Protein AF-A0A392ME84-F1 (afdb_monomer_lite)

Radius of gyration: 27.1 Å; chains: 1; bounding box: 55×50×56 Å

Structure (mmCIF, N/CA/C/O backbone):
data_AF-A0A392ME84-F1
#
_entry.id   AF-A0A392ME84-F1
#
loop_
_atom_site.group_PDB
_atom_site.id
_atom_site.type_symbol
_atom_site.label_atom_id
_atom_site.label_alt_id
_atom_site.label_comp_id
_atom_site.label_asym_id
_atom_site.label_entity_id
_atom_site.label_seq_id
_atom_site.pdbx_PDB_ins_code
_atom_site.Cartn_x
_atom_site.Cartn_y
_atom_site.Cartn_z
_atom_site.occupancy
_atom_site.B_iso_or_equiv
_atom_site.auth_seq_id
_atom_site.auth_comp_id
_atom_site.auth_asym_id
_atom_site.auth_atom_id
_atom_site.pdbx_PDB_model_num
ATOM 1 N N . VAL A 1 1 ? -2.478 8.071 13.632 1.00 52.69 1 VAL A N 1
ATOM 2 C CA . VAL A 1 1 ? -3.643 8.738 13.000 1.00 52.69 1 VAL A CA 1
ATOM 3 C C . VAL A 1 1 ? -4.885 8.702 13.892 1.00 52.69 1 VAL A C 1
ATOM 5 O O . VAL A 1 1 ? -5.829 9.414 13.614 1.00 52.69 1 VAL A O 1
ATOM 8 N N . THR A 1 2 ? -4.836 8.082 15.068 1.00 58.66 2 THR A N 1
ATOM 9 C CA . THR A 1 2 ? -5.761 8.401 16.166 1.00 58.66 2 THR A CA 1
ATOM 10 C C . THR A 1 2 ? -4.959 8.356 17.457 1.00 58.66 2 THR A C 1
ATOM 12 O O . THR A 1 2 ? -4.531 7.287 17.885 1.00 58.66 2 THR A O 1
ATOM 15 N N . SER A 1 3 ? -4.640 9.517 18.037 1.00 74.12 3 SER A N 1
ATOM 16 C CA . SER A 1 3 ? -4.152 9.520 19.418 1.00 74.12 3 SER A CA 1
ATOM 17 C C . SER A 1 3 ? -5.304 9.098 20.338 1.00 74.12 3 SER A C 1
ATOM 19 O O . SER A 1 3 ? -6.470 9.204 19.952 1.00 74.12 3 SER A O 1
ATOM 21 N N . GLY A 1 4 ? -5.022 8.656 21.566 1.00 72.38 4 GLY A N 1
ATOM 22 C CA . GLY A 1 4 ? -6.089 8.241 22.490 1.00 72.38 4 GLY A CA 1
ATOM 23 C C . GLY A 1 4 ? -7.125 9.320 22.816 1.00 72.38 4 GLY A C 1
ATOM 24 O O . GLY A 1 4 ? -8.223 8.983 23.248 1.00 72.38 4 GLY A O 1
ATOM 25 N N . LYS A 1 5 ? -6.806 10.597 22.557 1.00 75.12 5 LYS A N 1
ATOM 26 C CA . LYS A 1 5 ? -7.730 11.733 22.688 1.00 75.12 5 LYS A CA 1
ATOM 27 C C . LYS A 1 5 ? -8.601 11.959 21.448 1.00 75.12 5 LYS A C 1
ATOM 29 O O . LYS A 1 5 ? -9.673 12.540 21.558 1.00 75.12 5 LYS A O 1
ATOM 34 N N . ASP A 1 6 ? -8.154 11.514 20.278 1.00 87.94 6 ASP A N 1
ATOM 35 C CA . ASP A 1 6 ? -8.893 11.701 19.024 1.00 87.94 6 ASP A CA 1
ATOM 36 C C .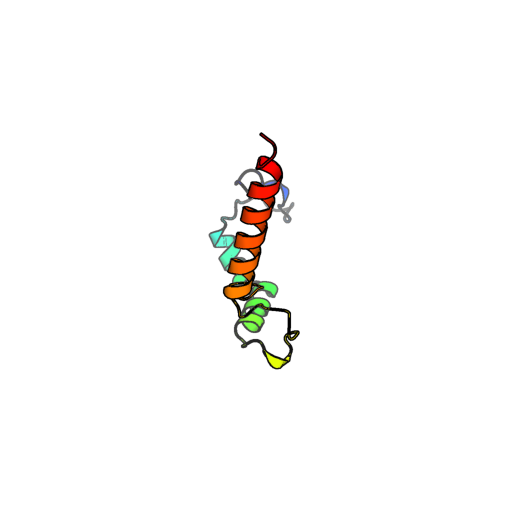 ASP A 1 6 ? -9.926 10.594 18.808 1.00 87.94 6 ASP A C 1
ATOM 38 O O . ASP A 1 6 ? -10.934 10.810 18.144 1.00 87.94 6 ASP A O 1
ATOM 42 N N . GLN A 1 7 ? -9.692 9.408 19.375 1.00 90.56 7 GLN A N 1
ATOM 43 C CA . GLN A 1 7 ? -10.557 8.250 19.165 1.00 90.56 7 GLN A CA 1
ATOM 44 C C . GLN A 1 7 ? -11.959 8.416 19.775 1.00 90.56 7 GLN A C 1
ATOM 46 O O . GLN A 1 7 ? -12.927 7.957 19.174 1.00 90.56 7 GLN A O 1
ATOM 51 N N . GLU A 1 8 ? -12.090 9.097 20.916 1.00 89.00 8 GLU A N 1
ATOM 52 C CA . GLU A 1 8 ? -13.385 9.321 21.583 1.00 89.00 8 GLU A CA 1
ATOM 53 C C . GLU A 1 8 ? -14.395 10.051 20.683 1.00 89.00 8 GLU A C 1
ATOM 55 O O . GLU A 1 8 ? -15.593 9.791 20.745 1.00 89.00 8 GLU A O 1
ATOM 60 N N . GLN A 1 9 ? -13.918 10.905 19.773 1.00 90.88 9 GLN A N 1
ATOM 61 C CA . GLN A 1 9 ? -14.767 11.653 18.837 1.00 90.88 9 GLN A CA 1
ATOM 62 C C . GLN A 1 9 ? -15.498 10.746 17.834 1.00 90.88 9 GLN A C 1
ATOM 64 O O . GLN A 1 9 ? -16.506 11.151 17.260 1.00 90.88 9 GLN A O 1
ATOM 69 N N . TYR A 1 10 ? -14.995 9.527 17.635 1.00 90.38 10 TYR A N 1
ATOM 70 C CA . TYR A 1 10 ? -15.560 8.515 16.742 1.00 90.38 10 TYR A CA 1
ATOM 71 C C . TYR A 1 10 ? -16.291 7.405 17.511 1.00 90.38 10 TYR A C 1
ATOM 73 O O . TYR A 1 10 ? -16.572 6.347 16.950 1.00 90.38 10 TYR A O 1
ATOM 81 N N . TRP A 1 11 ? -16.568 7.607 18.802 1.00 91.06 11 TRP A N 1
ATOM 82 C CA . TRP A 1 11 ? -17.246 6.614 19.626 1.00 91.06 11 TRP A CA 1
ATOM 83 C C . TRP A 1 11 ? -18.725 6.485 19.236 1.00 91.06 11 TRP A C 1
ATOM 85 O O . TRP A 1 11 ? -19.529 7.392 19.449 1.00 91.06 11 TRP A O 1
ATOM 95 N N . GLU A 1 12 ? -19.081 5.335 18.665 1.00 90.88 12 GLU A N 1
ATOM 96 C CA . GLU A 1 12 ? -20.439 5.044 18.187 1.00 90.88 12 GLU A CA 1
ATOM 97 C C . GLU A 1 12 ? -21.415 4.774 19.350 1.00 90.88 12 GLU A C 1
ATOM 99 O O . GLU A 1 12 ? -22.569 5.206 19.334 1.00 90.88 12 GLU A O 1
ATOM 104 N N . HIS A 1 13 ? -20.948 4.081 20.395 1.00 90.19 13 HIS A N 1
ATOM 105 C CA . HIS A 1 13 ? -21.777 3.606 21.508 1.00 90.19 13 HIS A CA 1
ATOM 106 C C . HIS A 1 13 ? -21.999 4.688 22.566 1.00 90.19 13 HIS A C 1
ATOM 108 O O . HIS A 1 13 ? -21.399 4.671 23.639 1.00 90.19 13 HIS A O 1
ATOM 114 N N . LYS A 1 14 ? -22.880 5.647 22.267 1.00 89.38 14 LYS A N 1
ATOM 115 C CA . LYS A 1 14 ? -23.186 6.790 23.153 1.00 89.38 14 LYS A CA 1
ATOM 116 C C . LYS A 1 14 ? -23.794 6.399 24.505 1.00 89.38 14 LYS A C 1
ATOM 118 O O . LYS A 1 14 ? -23.800 7.212 25.424 1.00 89.38 14 LYS A O 1
ATOM 123 N N . ASP A 1 15 ? -24.328 5.189 24.615 1.00 94.00 15 ASP A N 1
ATOM 124 C CA . ASP A 1 15 ? -24.882 4.593 25.832 1.00 94.00 15 ASP A CA 1
ATOM 125 C C . ASP A 1 15 ? -23.815 3.959 26.742 1.00 94.00 15 ASP A C 1
ATOM 127 O O . ASP A 1 15 ? -24.097 3.659 27.902 1.00 94.00 15 ASP A O 1
ATOM 131 N N . GLN A 1 16 ? -22.587 3.780 26.246 1.00 92.69 16 GLN A N 1
ATOM 132 C CA . GLN A 1 16 ? -21.490 3.137 26.965 1.00 92.69 16 GLN A CA 1
ATOM 133 C C . GLN A 1 16 ? -20.355 4.131 27.242 1.00 92.69 16 GLN A C 1
ATOM 135 O O . GLN A 1 16 ? -20.039 4.951 26.376 1.00 92.69 16 GLN A O 1
ATOM 140 N N . PRO A 1 17 ? -19.693 4.057 28.415 1.00 91.94 17 PRO A N 1
ATOM 141 C CA . PRO A 1 17 ? -18.504 4.855 28.674 1.00 91.94 17 PRO A CA 1
ATOM 142 C C . PRO A 1 17 ? -17.432 4.607 27.614 1.00 91.94 17 PRO A C 1
ATOM 144 O O . PRO A 1 17 ? -17.191 3.463 27.219 1.00 91.94 17 PRO A O 1
ATOM 147 N N . TYR A 1 18 ? -16.764 5.679 27.191 1.00 91.62 18 TYR A N 1
ATOM 148 C CA . TYR A 1 18 ? -15.653 5.579 26.257 1.00 91.62 18 TYR A CA 1
ATOM 149 C C . TYR A 1 18 ? -14.557 4.656 26.803 1.00 91.62 18 TYR A C 1
ATOM 151 O O . TYR A 1 18 ? -14.126 4.773 27.955 1.00 91.62 18 TYR A O 1
ATOM 159 N N . ARG A 1 19 ? -14.070 3.766 25.936 1.00 91.31 19 ARG A N 1
ATOM 160 C CA . ARG A 1 19 ? -12.878 2.956 26.171 1.00 91.31 19 ARG A CA 1
ATOM 161 C C . ARG A 1 19 ? -11.923 3.138 25.002 1.00 91.31 19 ARG A C 1
ATOM 163 O O . ARG A 1 19 ? -12.293 2.914 23.853 1.00 91.31 19 ARG A O 1
ATOM 170 N N . PHE A 1 20 ? -10.679 3.487 25.307 1.00 90.81 20 PHE A N 1
ATOM 171 C CA . PHE A 1 20 ? -9.616 3.500 24.308 1.00 90.81 20 PHE A CA 1
ATOM 172 C C . PHE A 1 20 ? -9.420 2.091 23.726 1.00 90.81 20 PHE A C 1
ATOM 174 O O . PHE A 1 20 ? -9.347 1.120 24.483 1.00 90.81 20 PHE A O 1
ATOM 181 N N . VAL A 1 21 ? -9.333 1.992 22.397 1.00 91.12 21 VAL A N 1
ATOM 182 C CA . VAL A 1 21 ? -9.022 0.742 21.686 1.00 91.12 21 VAL A CA 1
ATOM 183 C C . VAL A 1 21 ? -7.697 0.938 20.975 1.00 91.12 21 VAL A C 1
ATOM 185 O O . VAL A 1 21 ? -7.553 1.836 20.144 1.00 91.12 21 VAL A O 1
ATOM 188 N N . THR A 1 22 ? -6.728 0.100 21.313 1.00 91.88 22 THR A N 1
ATOM 189 C CA . THR A 1 22 ? -5.406 0.112 20.692 1.00 91.88 22 THR A CA 1
ATOM 190 C C . THR A 1 22 ? -5.483 -0.289 19.216 1.00 91.88 22 THR A C 1
ATOM 192 O O . THR A 1 22 ? -6.437 -0.920 18.760 1.00 91.88 22 THR A O 1
ATOM 195 N N . ALA A 1 23 ? -4.446 0.053 18.447 1.00 90.69 23 ALA A N 1
ATOM 196 C CA . ALA A 1 23 ? -4.352 -0.379 17.053 1.00 90.69 23 ALA A CA 1
ATOM 197 C C . ALA A 1 23 ? -4.299 -1.915 16.916 1.00 90.69 23 ALA A C 1
ATOM 199 O O . ALA A 1 23 ? -4.800 -2.452 15.933 1.00 90.69 23 ALA A O 1
ATOM 200 N N . GLU A 1 24 ? -3.716 -2.604 17.901 1.00 93.75 24 GLU A N 1
ATOM 201 C CA . GLU A 1 24 ? -3.629 -4.066 17.953 1.00 93.75 24 GLU A CA 1
ATOM 202 C C . GLU A 1 24 ? -5.011 -4.693 18.169 1.00 93.75 24 GLU A C 1
ATOM 204 O O . GLU A 1 24 ? -5.465 -5.447 17.312 1.00 93.75 24 GLU A O 1
ATOM 209 N N . GLU A 1 25 ? -5.741 -4.276 19.211 1.00 94.12 25 GLU A N 1
ATOM 210 C CA . GLU A 1 25 ? -7.120 -4.733 19.456 1.00 94.12 25 GLU A CA 1
ATOM 211 C C . GLU A 1 25 ? -8.034 -4.454 18.256 1.00 94.12 25 GLU A C 1
ATOM 213 O O . GLU A 1 25 ? -8.853 -5.291 17.877 1.00 94.12 25 GLU A O 1
ATOM 218 N N . PHE A 1 26 ? -7.900 -3.275 17.636 1.00 92.38 26 PHE A N 1
ATOM 219 C CA . PHE A 1 26 ? -8.672 -2.938 16.444 1.00 92.38 26 PHE A CA 1
ATOM 220 C C . PHE A 1 26 ? -8.333 -3.865 15.272 1.00 92.38 26 PHE A C 1
ATOM 222 O O . PHE A 1 26 ? -9.236 -4.317 14.573 1.00 92.38 26 PHE A O 1
ATOM 229 N N . SER A 1 27 ? -7.050 -4.163 15.056 1.00 94.19 27 SER A N 1
ATOM 230 C CA . SER A 1 27 ? -6.603 -5.070 13.997 1.00 94.19 27 SER A CA 1
ATOM 231 C C . SER A 1 27 ? -7.140 -6.488 14.203 1.00 94.19 27 SER A C 1
ATOM 233 O O . SER A 1 27 ? -7.634 -7.098 13.256 1.00 94.19 27 SER A O 1
ATOM 235 N N . GLU A 1 28 ? -7.083 -7.012 15.426 1.00 95.81 28 GLU A N 1
ATOM 236 C CA . GLU A 1 28 ? -7.618 -8.336 15.767 1.00 95.81 28 GLU A CA 1
ATOM 237 C C . GLU A 1 28 ? -9.142 -8.396 15.587 1.00 95.81 28 GLU A C 1
ATOM 239 O O . GLU A 1 28 ? -9.675 -9.303 14.940 1.00 95.81 28 GLU A O 1
ATOM 244 N N . ALA A 1 29 ? -9.860 -7.385 16.086 1.00 95.19 29 ALA A N 1
ATOM 245 C CA . ALA A 1 29 ? -11.303 -7.276 15.899 1.00 95.19 29 ALA A CA 1
ATOM 246 C C . ALA A 1 29 ? -11.672 -7.156 14.412 1.00 95.19 29 ALA A C 1
ATOM 248 O O . ALA A 1 29 ? -12.621 -7.791 13.957 1.00 95.19 29 ALA A O 1
ATOM 249 N N . PHE A 1 30 ? -10.900 -6.399 13.628 1.00 95.00 30 PHE A N 1
ATOM 250 C CA . PHE A 1 30 ? -11.121 -6.255 12.192 1.00 95.00 30 PHE A CA 1
ATOM 251 C C . PHE A 1 30 ? -10.984 -7.588 11.447 1.00 95.00 30 PHE A C 1
ATOM 253 O O . PHE A 1 30 ? -11.801 -7.864 10.575 1.00 95.00 30 PHE A O 1
ATOM 260 N N . GLN A 1 31 ? -10.020 -8.443 11.801 1.00 94.94 31 GLN A N 1
ATOM 261 C CA . GLN A 1 31 ? -9.850 -9.759 11.163 1.00 94.94 31 GLN A CA 1
ATOM 262 C C . GLN A 1 31 ? -11.073 -10.676 11.346 1.00 94.94 31 GLN A C 1
ATOM 264 O O . GLN A 1 31 ? -11.434 -11.419 10.432 1.00 94.94 31 GLN A O 1
ATOM 269 N N . SER A 1 32 ? -11.732 -10.603 12.506 1.00 95.56 32 SER A N 1
ATOM 270 C CA . SER A 1 32 ? -12.960 -11.365 12.793 1.00 95.56 32 SER A CA 1
ATOM 271 C C . SER A 1 32 ? -14.245 -10.684 12.305 1.00 95.56 32 SER A C 1
ATOM 273 O O . SER A 1 32 ? -15.302 -11.312 12.234 1.00 95.56 32 SER A O 1
ATOM 275 N N . PHE A 1 33 ? -14.178 -9.401 11.952 1.00 95.88 33 PHE A N 1
ATOM 276 C CA . PHE A 1 33 ? -15.296 -8.674 11.373 1.00 95.88 33 PHE A CA 1
ATOM 277 C C . PHE A 1 33 ? -15.565 -9.165 9.949 1.00 95.88 33 PHE A C 1
ATOM 279 O O . PHE A 1 33 ? -14.638 -9.391 9.177 1.00 95.88 33 PHE A O 1
ATOM 286 N N . HIS A 1 34 ? -16.838 -9.265 9.560 1.00 96.06 34 HIS A N 1
ATOM 287 C CA . HIS A 1 34 ? -17.243 -9.838 8.270 1.00 96.06 34 HIS A CA 1
ATOM 288 C C . HIS A 1 34 ? -16.522 -9.233 7.049 1.00 96.06 34 HIS A C 1
ATOM 290 O O . HIS A 1 34 ? -16.245 -9.951 6.092 1.00 96.06 34 HIS A O 1
ATOM 296 N N . VAL A 1 35 ? -16.188 -7.934 7.079 1.00 96.25 35 VAL A N 1
ATOM 297 C CA . VAL A 1 35 ? -15.383 -7.294 6.024 1.00 96.25 35 VAL A CA 1
ATOM 298 C C . VAL A 1 35 ? -13.947 -7.809 6.028 1.00 96.25 35 VAL A C 1
ATOM 300 O O . VAL A 1 35 ? -13.427 -8.115 4.963 1.00 96.25 35 VAL A O 1
ATOM 303 N N . GLY A 1 36 ? -13.307 -7.919 7.194 1.00 95.56 36 GLY A N 1
ATOM 304 C CA . GLY A 1 36 ? -11.941 -8.431 7.296 1.00 95.56 36 GLY A CA 1
ATOM 305 C C . GLY A 1 36 ? -11.848 -9.917 6.966 1.00 95.56 36 GLY A C 1
ATOM 306 O O . GLY A 1 36 ? -10.931 -10.308 6.253 1.00 95.56 36 GLY A O 1
ATOM 307 N N . THR A 1 37 ? -12.833 -10.723 7.377 1.00 95.69 37 THR A N 1
ATOM 308 C CA . THR A 1 37 ? -12.939 -12.134 6.974 1.00 95.69 37 THR A CA 1
ATOM 309 C C . THR A 1 37 ? -13.079 -12.258 5.460 1.00 95.69 37 THR A C 1
ATOM 311 O O . THR A 1 37 ? -12.269 -12.922 4.823 1.00 95.69 37 THR A O 1
ATOM 314 N N . ARG A 1 38 ? -14.035 -11.534 4.861 1.00 95.25 38 ARG A N 1
ATOM 315 C CA . ARG A 1 38 ? -14.232 -11.526 3.408 1.00 95.25 38 ARG A CA 1
ATOM 316 C C . ARG A 1 38 ? -12.983 -11.060 2.659 1.00 95.25 38 ARG A C 1
ATOM 318 O O . ARG A 1 38 ? -12.624 -11.655 1.652 1.00 95.25 38 ARG A O 1
ATOM 325 N N . LEU A 1 39 ? -12.323 -10.009 3.141 1.00 94.94 39 LEU A N 1
ATOM 326 C CA . LEU A 1 39 ? -11.086 -9.509 2.546 1.00 94.94 39 LEU A CA 1
ATOM 327 C C . LEU A 1 39 ? -9.958 -10.546 2.650 1.00 94.94 39 LEU A C 1
ATOM 329 O O . LEU A 1 39 ? -9.199 -10.714 1.701 1.00 94.94 39 LEU A O 1
ATOM 333 N N . GLY A 1 40 ? -9.859 -11.252 3.77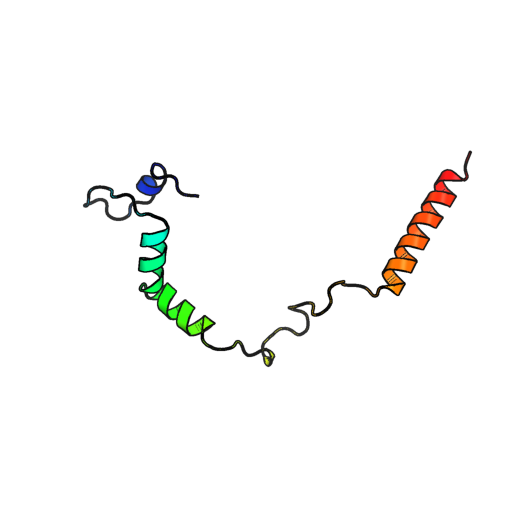8 1.00 93.62 40 GLY A N 1
ATOM 334 C CA . GLY A 1 40 ? -8.928 -12.363 3.963 1.00 93.62 40 GLY A CA 1
ATOM 335 C C . GLY A 1 40 ? -9.175 -13.500 2.971 1.00 93.62 40 GLY A C 1
ATOM 336 O O . GLY A 1 40 ? -8.227 -13.968 2.347 1.00 93.62 40 GLY A O 1
ATOM 337 N N . ASP A 1 41 ? -10.435 -13.881 2.762 1.00 93.06 41 ASP A N 1
ATOM 338 C CA . ASP A 1 41 ? -10.826 -14.910 1.790 1.00 93.06 41 ASP A CA 1
ATOM 339 C C . ASP A 1 41 ? -10.530 -14.475 0.340 1.00 93.06 41 ASP A C 1
ATOM 341 O O . ASP A 1 41 ? -9.994 -15.249 -0.460 1.00 93.06 41 ASP A O 1
ATOM 345 N N . GLU A 1 42 ? -10.831 -13.214 0.005 1.00 91.06 42 GLU A N 1
ATOM 346 C CA . GLU A 1 42 ? -10.560 -12.621 -1.311 1.00 91.06 42 GLU A CA 1
ATOM 347 C C . GLU A 1 42 ? -9.054 -12.559 -1.608 1.00 91.06 42 GLU A C 1
ATOM 349 O O . GLU A 1 42 ? -8.636 -12.886 -2.716 1.00 91.06 42 GLU A O 1
ATOM 354 N N . LEU A 1 43 ? -8.231 -12.181 -0.624 1.00 90.69 43 LEU A N 1
ATOM 355 C CA . LEU A 1 43 ? -6.772 -12.112 -0.765 1.00 90.69 43 LEU A CA 1
ATOM 356 C C . LEU A 1 43 ? -6.088 -13.483 -0.680 1.00 90.69 43 LEU A C 1
ATOM 358 O O . LEU A 1 43 ? -4.990 -13.647 -1.211 1.00 90.69 43 LEU A O 1
ATOM 362 N N . GLY A 1 44 ? -6.705 -14.454 -0.001 1.00 90.75 44 GLY A N 1
ATOM 363 C CA . GLY A 1 44 ? -6.214 -15.829 0.087 1.00 90.75 44 GLY A CA 1
ATOM 364 C C . GLY A 1 44 ? -6.335 -16.590 -1.234 1.00 90.75 44 GLY A C 1
ATOM 365 O O . GLY A 1 44 ? -5.581 -17.531 -1.478 1.00 90.75 44 GLY A O 1
ATOM 366 N N . THR A 1 45 ? -7.248 -16.160 -2.106 1.00 88.50 45 THR A N 1
ATOM 367 C CA . THR A 1 45 ? -7.370 -16.687 -3.465 1.00 88.50 45 THR A CA 1
ATOM 368 C C . THR A 1 45 ? -6.407 -15.947 -4.390 1.00 88.50 45 THR A C 1
ATOM 370 O O . THR A 1 45 ? -6.397 -14.718 -4.441 1.00 88.50 45 THR A O 1
ATOM 373 N N . GLU A 1 46 ? -5.594 -16.679 -5.155 1.00 84.19 46 GLU A N 1
ATOM 374 C CA . GLU A 1 46 ? -4.711 -16.043 -6.134 1.00 84.19 46 GLU A CA 1
ATOM 375 C C . GLU A 1 46 ? -5.524 -15.253 -7.168 1.00 84.19 46 GLU A C 1
ATOM 377 O O . GLU A 1 46 ? -6.460 -15.766 -7.783 1.00 84.19 46 GLU A O 1
ATOM 382 N N . PHE A 1 47 ? -5.138 -13.996 -7.389 1.00 84.00 47 PHE A N 1
ATOM 383 C CA . PHE A 1 47 ? -5.762 -13.171 -8.414 1.00 84.00 47 PHE A CA 1
ATOM 384 C C . PHE A 1 47 ? -5.463 -13.722 -9.816 1.00 84.00 47 PHE A C 1
ATOM 386 O O . PHE A 1 47 ? -4.298 -13.877 -10.200 1.00 84.00 47 PHE A O 1
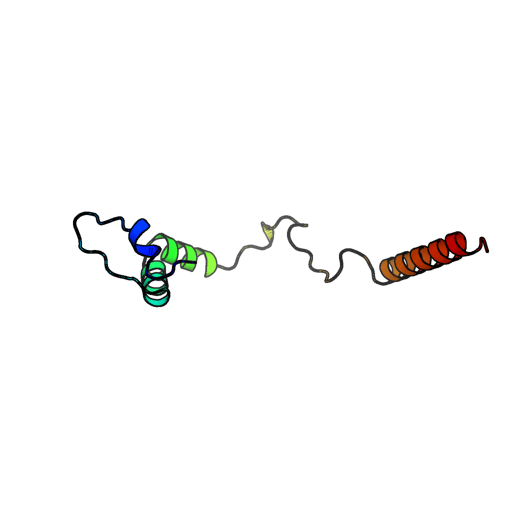ATOM 393 N N . ASP A 1 48 ? -6.513 -13.940 -10.612 1.00 84.94 48 ASP A N 1
ATOM 394 C CA . ASP A 1 48 ? -6.382 -14.345 -12.008 1.00 84.94 48 ASP A CA 1
ATOM 395 C C . ASP A 1 48 ? -5.774 -13.213 -12.850 1.00 84.94 48 ASP A C 1
ATOM 397 O O . ASP A 1 48 ? -6.436 -12.264 -13.278 1.00 84.94 48 ASP A O 1
ATOM 401 N N . LYS A 1 49 ? -4.476 -13.340 -13.132 1.00 79.75 49 LYS A N 1
ATOM 402 C CA . LYS A 1 49 ? -3.716 -12.371 -13.930 1.00 79.75 49 LYS A CA 1
ATOM 403 C C . LYS A 1 49 ? -4.261 -12.211 -15.350 1.00 79.75 49 LYS A C 1
ATOM 405 O O . LYS A 1 49 ? -3.982 -11.179 -15.958 1.00 79.75 49 LYS A O 1
ATOM 410 N N . SER A 1 50 ? -5.037 -13.163 -15.878 1.00 81.50 50 SER A N 1
ATOM 411 C CA . SER A 1 50 ? -5.677 -13.023 -17.193 1.00 81.50 50 SER A CA 1
ATOM 412 C C . SER A 1 50 ? -6.731 -11.908 -17.224 1.00 81.50 50 SER A C 1
ATOM 414 O O . SER A 1 50 ? -6.938 -11.297 -18.271 1.00 81.50 50 SER A O 1
ATOM 416 N N . GLN A 1 51 ? -7.322 -11.568 -16.072 1.00 83.88 51 GLN A N 1
ATOM 417 C CA . GLN A 1 51 ? -8.254 -10.445 -15.928 1.00 83.88 51 GLN A CA 1
ATOM 418 C C . GLN A 1 51 ? -7.559 -9.095 -15.722 1.00 83.88 51 GLN A C 1
ATOM 420 O O . GLN A 1 51 ? -8.214 -8.052 -15.694 1.00 83.88 51 GLN A O 1
ATOM 425 N N . SER A 1 52 ? -6.232 -9.080 -15.566 1.00 82.94 52 SER A N 1
ATOM 426 C CA . SER A 1 52 ? -5.500 -7.822 -15.449 1.00 82.94 52 SER A CA 1
ATOM 427 C C . SER A 1 52 ? -5.484 -7.085 -16.787 1.00 82.94 52 SER A C 1
ATOM 429 O O . SER A 1 52 ? -5.292 -7.676 -17.851 1.00 82.94 52 SER A O 1
ATOM 431 N N . HIS A 1 53 ? -5.658 -5.762 -16.748 1.00 82.88 53 HIS A N 1
ATOM 432 C CA . HIS A 1 53 ? -5.450 -4.953 -17.943 1.00 82.88 53 HIS A CA 1
ATOM 433 C C . HIS A 1 53 ? -3.981 -5.107 -18.398 1.00 82.88 53 HIS A C 1
ATOM 435 O O . HIS A 1 53 ? -3.087 -4.940 -17.562 1.00 82.88 53 HIS A O 1
ATOM 441 N N . PRO A 1 54 ? -3.692 -5.355 -19.693 1.00 77.12 54 PRO A N 1
ATOM 442 C CA . PRO A 1 54 ? -2.335 -5.644 -20.188 1.00 77.12 54 PRO A CA 1
ATOM 443 C C . PRO A 1 54 ? -1.267 -4.597 -19.833 1.00 77.12 54 PRO A C 1
ATOM 445 O O . PRO A 1 54 ? -0.074 -4.889 -19.839 1.00 77.12 54 PRO A O 1
ATOM 448 N N . TYR A 1 55 ? -1.697 -3.375 -19.513 1.00 76.38 55 TYR A N 1
ATOM 449 C CA . TYR A 1 55 ? -0.841 -2.251 -19.130 1.00 76.38 55 TYR A CA 1
ATOM 450 C C . TYR A 1 55 ? -1.042 -1.776 -17.676 1.00 76.38 55 TYR A C 1
ATOM 452 O O . TYR A 1 55 ? -0.565 -0.701 -17.328 1.00 76.38 55 TYR A O 1
ATOM 460 N N . ALA A 1 56 ? -1.761 -2.524 -16.827 1.00 80.62 56 ALA A N 1
ATOM 461 C CA . ALA A 1 56 ? -2.012 -2.131 -15.431 1.00 80.62 56 ALA A CA 1
ATOM 462 C C . ALA A 1 56 ? -0.746 -2.143 -14.564 1.00 80.62 56 ALA A C 1
ATOM 464 O O . ALA A 1 56 ? -0.618 -1.333 -13.648 1.00 80.62 56 ALA A O 1
ATOM 465 N N . LEU A 1 57 ? 0.192 -3.052 -14.845 1.00 78.38 57 LEU A N 1
ATOM 466 C CA . LEU A 1 57 ? 1.433 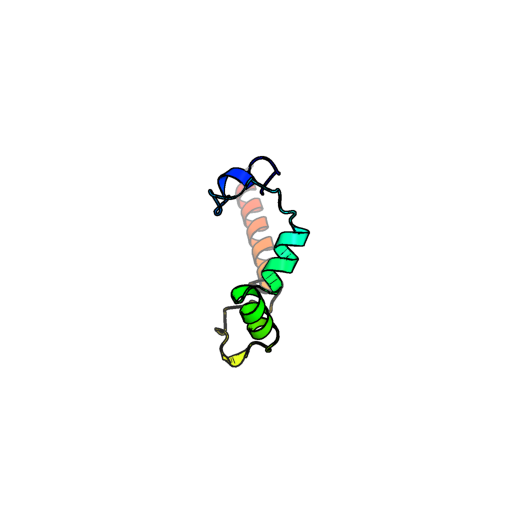-3.200 -14.089 1.00 78.38 57 LEU A CA 1
ATOM 467 C C . LEU A 1 57 ? 2.628 -3.175 -15.038 1.00 78.38 57 LEU A C 1
ATOM 469 O O . LEU A 1 57 ? 2.747 -4.005 -15.940 1.00 78.38 57 LEU A O 1
ATOM 473 N N . THR A 1 58 ? 3.551 -2.237 -14.814 1.00 76.06 58 THR A N 1
ATOM 474 C CA . THR A 1 58 ? 4.848 -2.289 -15.491 1.00 76.06 58 THR A CA 1
ATOM 475 C C . THR A 1 58 ? 5.662 -3.449 -14.926 1.00 76.06 58 THR A C 1
ATOM 477 O O . THR A 1 58 ? 5.988 -3.490 -13.744 1.00 76.06 58 THR A O 1
ATOM 480 N N . THR A 1 59 ? 6.034 -4.397 -15.783 1.00 78.31 59 THR A N 1
ATOM 481 C CA . THR A 1 59 ? 7.000 -5.456 -15.440 1.00 78.31 59 THR A CA 1
ATOM 482 C C . THR A 1 59 ? 8.444 -4.966 -15.534 1.00 78.31 59 THR A C 1
ATOM 484 O O . THR A 1 59 ? 9.380 -5.654 -15.128 1.00 78.31 59 THR A O 1
ATOM 487 N N . LYS A 1 60 ? 8.648 -3.765 -16.086 1.00 80.25 60 LYS A N 1
ATOM 488 C CA . LYS A 1 60 ? 9.961 -3.167 -16.301 1.00 80.25 60 LYS A CA 1
ATOM 489 C C . LYS A 1 60 ? 10.228 -2.109 -15.240 1.00 80.25 60 LYS A C 1
ATOM 491 O O . LYS A 1 60 ? 9.385 -1.261 -14.962 1.00 80.25 60 LYS A O 1
ATOM 496 N N . LYS A 1 61 ? 11.457 -2.114 -14.716 1.00 81.81 61 LYS A N 1
ATOM 497 C CA . LYS A 1 61 ? 11.951 -1.113 -13.755 1.00 81.81 61 LYS A CA 1
ATOM 498 C C . LYS A 1 61 ? 11.899 0.323 -14.300 1.00 81.81 61 LYS A C 1
ATOM 500 O O . LYS A 1 61 ? 11.783 1.265 -13.528 1.00 81.81 61 LYS A O 1
ATOM 505 N N . TYR A 1 62 ? 12.007 0.484 -15.617 1.00 82.81 62 TYR A N 1
ATOM 506 C CA . TYR A 1 62 ? 11.986 1.773 -16.303 1.00 82.81 62 TYR A CA 1
ATOM 507 C C . TYR A 1 62 ? 10.950 1.738 -17.429 1.00 82.81 62 TYR A C 1
ATOM 509 O O . TYR A 1 62 ? 10.799 0.708 -18.087 1.00 82.81 62 TYR A O 1
ATO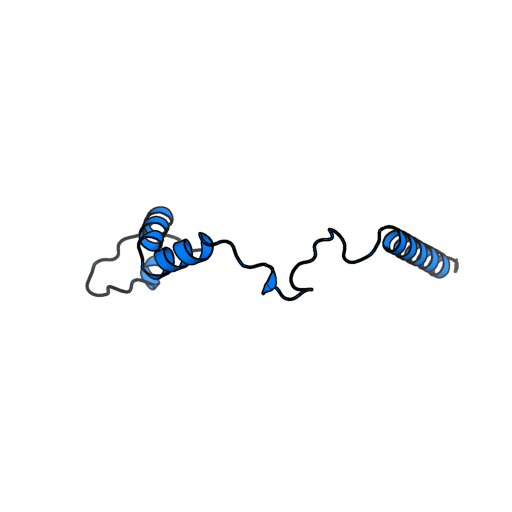M 517 N N . GLY A 1 63 ? 10.276 2.867 -17.672 1.00 84.62 63 GLY A N 1
ATOM 518 C CA . GLY A 1 63 ? 9.310 3.009 -18.770 1.00 84.62 63 GLY A CA 1
ATOM 519 C C . GLY A 1 63 ? 9.945 3.091 -20.165 1.00 84.62 63 GLY A C 1
ATOM 520 O O . GLY A 1 63 ? 9.2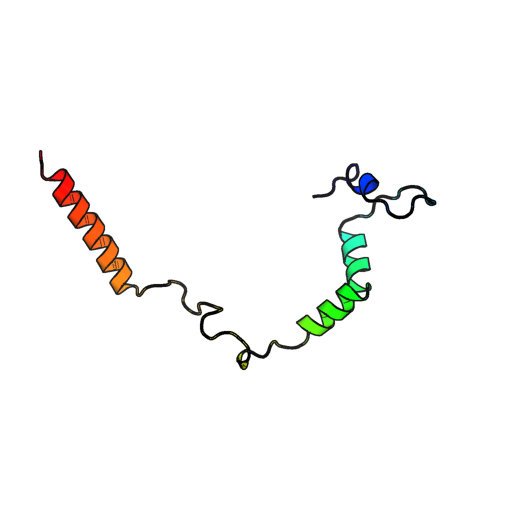47 2.938 -21.160 1.00 84.62 63 GLY A O 1
ATOM 521 N N . VAL A 1 64 ? 11.263 3.297 -20.239 1.00 88.69 64 VAL A N 1
ATOM 522 C CA . VAL A 1 64 ? 12.047 3.448 -21.477 1.00 88.69 64 VAL A CA 1
ATOM 523 C C . VAL A 1 64 ? 13.297 2.565 -21.444 1.00 88.69 64 VAL A C 1
ATOM 525 O O . VAL A 1 64 ? 13.771 2.165 -20.374 1.00 88.69 64 VAL A O 1
ATOM 528 N N . GLY A 1 65 ? 13.844 2.234 -22.614 1.00 90.75 65 GLY A N 1
ATOM 529 C CA . GLY A 1 65 ? 15.047 1.410 -22.726 1.00 90.75 65 GLY A CA 1
ATOM 530 C C . GLY A 1 65 ? 16.306 2.124 -22.215 1.00 90.75 65 GLY A C 1
ATOM 531 O O . GLY A 1 65 ? 16.432 3.341 -22.317 1.00 90.75 65 GLY A O 1
ATOM 532 N N . LYS A 1 66 ? 17.308 1.373 -21.726 1.00 90.88 66 LYS A N 1
ATOM 533 C CA . LYS A 1 66 ? 18.595 1.956 -21.277 1.00 90.88 66 LYS A CA 1
ATOM 534 C C . LYS A 1 66 ? 19.278 2.801 -22.360 1.00 90.88 66 LYS A C 1
ATOM 536 O O . LYS A 1 66 ? 19.861 3.834 -22.051 1.00 90.88 66 LYS A O 1
ATOM 541 N N . LEU A 1 67 ? 19.190 2.376 -23.623 1.00 94.38 67 LEU A N 1
ATOM 542 C CA . LEU A 1 67 ? 19.743 3.123 -24.754 1.00 94.38 67 LEU A CA 1
ATOM 543 C C . LEU A 1 67 ? 19.005 4.450 -24.984 1.00 94.38 67 LEU A C 1
ATOM 545 O O . LEU A 1 67 ? 19.630 5.446 -25.328 1.00 94.38 67 LEU A O 1
ATOM 549 N N . GLU A 1 68 ? 17.689 4.475 -24.783 1.00 95.44 68 GLU A N 1
ATOM 550 C CA . GLU A 1 68 ? 16.880 5.692 -24.905 1.00 95.44 68 GLU A CA 1
ATOM 551 C C . GLU A 1 68 ? 17.181 6.664 -23.767 1.00 95.44 68 GLU A C 1
ATOM 553 O O . GLU A 1 68 ? 17.354 7.850 -24.023 1.00 95.44 68 GLU A O 1
ATOM 558 N N . LEU A 1 69 ? 17.352 6.159 -22.539 1.00 94.25 69 LEU A N 1
ATOM 559 C CA . LEU A 1 69 ? 17.834 6.961 -21.410 1.00 94.25 69 LEU A CA 1
ATOM 560 C C . LEU A 1 69 ? 19.200 7.579 -21.713 1.00 94.25 69 LEU A C 1
ATOM 562 O O . LEU A 1 69 ? 19.390 8.775 -21.518 1.00 94.25 69 LEU A O 1
ATOM 566 N N . TYR A 1 70 ? 20.135 6.785 -22.239 1.00 95.06 70 TYR A N 1
ATOM 567 C CA . TYR A 1 70 ? 21.455 7.278 -22.627 1.00 95.06 70 TYR A CA 1
ATOM 568 C C . TYR A 1 70 ? 21.366 8.378 -23.694 1.00 95.06 70 TYR A C 1
ATOM 570 O O . TYR A 1 70 ? 21.971 9.437 -23.535 1.00 95.06 70 TYR A O 1
ATOM 578 N N . LYS A 1 71 ? 20.560 8.167 -24.744 1.00 96.81 71 LYS A N 1
ATOM 579 C CA . LYS A 1 71 ? 20.308 9.176 -25.783 1.00 96.81 71 LYS A CA 1
ATOM 580 C C . LYS A 1 71 ? 19.688 10.445 -25.201 1.00 96.81 71 LYS A C 1
ATOM 582 O O . LYS A 1 71 ? 20.159 11.528 -25.519 1.00 96.81 71 LYS A O 1
ATOM 587 N N . ALA A 1 72 ? 18.692 10.325 -24.326 1.00 96.56 72 ALA A N 1
ATOM 588 C CA . ALA A 1 72 ? 18.048 11.466 -23.680 1.00 96.56 72 ALA A CA 1
ATOM 589 C C . ALA A 1 72 ? 19.039 12.274 -22.826 1.00 96.56 72 ALA A C 1
ATOM 591 O O . ALA A 1 72 ? 19.065 13.503 -22.913 1.00 96.56 72 ALA A O 1
ATOM 592 N N . CYS A 1 73 ? 19.900 11.597 -22.058 1.00 95.88 73 CYS A N 1
ATOM 593 C CA . CYS A 1 73 ? 20.966 12.245 -21.295 1.00 95.88 73 CYS A CA 1
ATOM 594 C C . CYS A 1 73 ? 21.961 12.964 -22.213 1.00 95.88 73 CYS A C 1
ATOM 596 O O . CYS A 1 73 ? 22.251 14.135 -21.982 1.00 95.88 73 CYS A O 1
ATOM 598 N N . LEU A 1 74 ? 22.432 12.312 -23.283 1.00 97.25 74 LEU A N 1
ATOM 599 C CA . LEU A 1 74 ? 23.324 12.945 -24.259 1.00 97.25 74 LEU A CA 1
ATOM 600 C C . LEU A 1 74 ? 22.682 14.160 -24.934 1.00 97.25 74 LEU A C 1
ATOM 602 O O . LEU A 1 74 ? 23.321 15.202 -25.049 1.00 97.25 74 LEU A O 1
ATOM 606 N N . SER A 1 75 ? 21.422 14.055 -25.363 1.00 97.31 75 SER A N 1
ATOM 607 C CA . SER A 1 75 ? 20.688 15.174 -25.959 1.00 97.31 75 SER A CA 1
ATOM 608 C C . SER A 1 75 ? 20.557 16.338 -24.981 1.00 97.31 75 SER A C 1
ATOM 610 O O . SER A 1 75 ? 20.755 17.484 -25.379 1.00 97.31 75 SER A O 1
ATOM 612 N N . ARG A 1 76 ? 20.283 16.061 -23.699 1.00 96.81 76 ARG A N 1
ATOM 613 C CA . ARG A 1 76 ? 20.245 17.082 -22.645 1.00 96.81 76 ARG A CA 1
ATOM 614 C C . ARG A 1 76 ? 21.598 17.781 -22.493 1.00 96.81 76 ARG A C 1
ATOM 616 O O . ARG A 1 76 ? 21.629 19.007 -22.505 1.00 96.81 76 ARG A O 1
ATOM 623 N N . GLU A 1 77 ? 22.693 17.033 -22.384 1.00 96.81 77 GLU A N 1
ATOM 624 C CA . GLU A 1 77 ? 24.036 17.616 -22.245 1.00 96.81 77 GLU A CA 1
ATOM 625 C C . GLU A 1 77 ? 24.438 18.429 -23.482 1.00 96.81 77 GLU A C 1
ATOM 627 O O . GLU A 1 77 ? 24.885 19.566 -23.360 1.00 96.81 77 GLU A O 1
ATOM 632 N N . TYR A 1 78 ? 24.186 17.917 -24.687 1.00 95.75 78 TYR A N 1
ATOM 633 C CA . TYR A 1 78 ? 24.456 18.645 -25.928 1.00 95.75 78 TYR A CA 1
ATOM 634 C C . TYR A 1 78 ? 23.676 19.964 -26.024 1.00 95.75 78 TYR A C 1
ATOM 636 O O . TYR A 1 78 ? 24.226 20.993 -26.421 1.00 95.75 78 TYR A O 1
ATOM 644 N N . LEU A 1 79 ? 22.395 19.957 -25.640 1.00 96.44 79 LEU A N 1
ATOM 645 C CA . LEU A 1 79 ? 21.581 21.172 -25.594 1.00 96.44 79 LEU A CA 1
ATOM 646 C C . LEU A 1 79 ? 22.128 22.183 -24.580 1.00 96.44 79 LEU A C 1
ATOM 648 O O . LEU A 1 79 ? 22.174 23.377 -24.881 1.00 96.44 79 LEU A O 1
ATOM 652 N N . LEU A 1 80 ? 22.579 21.723 -23.409 1.00 94.12 80 LEU A N 1
ATOM 653 C CA . LEU A 1 80 ? 23.224 22.579 -22.411 1.00 94.12 80 LEU A CA 1
ATOM 654 C C . LEU A 1 80 ? 24.530 23.182 -22.946 1.00 94.12 80 LEU A C 1
ATOM 656 O O . LEU A 1 80 ? 24.745 24.383 -22.787 1.00 94.12 80 LEU A O 1
ATOM 660 N N . MET A 1 81 ? 25.353 22.391 -23.643 1.00 94.25 81 MET A N 1
ATOM 661 C CA . MET A 1 81 ? 26.572 22.874 -24.299 1.00 94.25 81 MET A CA 1
ATOM 662 C C . MET A 1 81 ? 26.263 23.946 -25.348 1.00 94.25 81 MET A C 1
ATOM 664 O O . MET A 1 81 ? 26.907 24.987 -25.339 1.00 94.25 81 MET A O 1
ATOM 668 N N . LYS A 1 82 ? 25.252 23.747 -26.207 1.00 92.06 82 LYS A N 1
ATOM 669 C CA . LYS A 1 82 ? 24.830 24.766 -27.186 1.00 92.06 82 LYS A CA 1
ATOM 670 C C . LYS A 1 82 ? 24.302 26.041 -26.541 1.00 92.06 82 LYS A C 1
ATOM 672 O O . LYS A 1 82 ? 24.570 27.129 -27.033 1.00 92.06 82 LYS A O 1
ATOM 677 N N . ARG A 1 83 ? 23.522 25.932 -25.463 1.00 89.75 83 ARG A N 1
ATOM 678 C CA . ARG A 1 83 ? 22.993 27.119 -24.776 1.00 89.75 83 ARG A CA 1
ATOM 679 C C . ARG A 1 83 ? 24.116 27.939 -24.142 1.00 89.75 83 ARG A C 1
ATOM 681 O O . ARG A 1 83 ? 24.043 29.160 -24.137 1.00 89.75 83 ARG A O 1
ATOM 688 N N . ASN A 1 84 ? 25.144 27.260 -23.641 1.00 82.62 84 ASN A N 1
ATOM 689 C CA . ASN A 1 84 ? 26.293 27.878 -22.989 1.00 82.62 84 ASN A CA 1
ATOM 690 C C . ASN A 1 84 ? 27.469 28.146 -23.948 1.00 82.62 84 ASN A C 1
ATOM 692 O O . ASN A 1 84 ? 28.499 28.632 -23.499 1.00 82.62 84 ASN A O 1
ATOM 696 N N . SER A 1 85 ? 27.343 27.846 -25.249 1.00 74.38 85 SER A N 1
ATOM 697 C CA . SER A 1 85 ? 28.389 28.139 -26.241 1.00 74.38 85 SER A CA 1
ATOM 698 C C . SER A 1 85 ? 28.409 29.605 -26.674 1.00 74.38 85 SER A C 1
ATOM 700 O O . SER A 1 85 ? 29.253 29.981 -27.479 1.00 74.38 85 SER A O 1
ATOM 702 N N . PHE A 1 86 ? 27.467 30.415 -26.185 1.00 62.88 86 PHE A N 1
ATOM 703 C CA . PHE A 1 86 ? 27.498 31.869 -26.297 1.00 62.88 86 PHE A CA 1
ATOM 704 C C . PHE A 1 86 ? 28.138 32.451 -25.029 1.00 62.88 86 PHE A C 1
ATOM 706 O O . PHE A 1 86 ? 27.453 32.978 -24.153 1.00 62.88 86 PHE A O 1
ATOM 713 N N . VAL A 1 87 ? 29.458 32.287 -24.944 1.00 57.06 87 VAL A N 1
ATOM 714 C CA . VAL A 1 87 ? 30.392 33.194 -24.262 1.00 57.06 87 VAL A CA 1
ATOM 715 C C . VAL A 1 87 ? 31.363 33.674 -25.328 1.00 57.06 87 VAL A C 1
ATOM 717 O O . VAL A 1 87 ? 31.800 32.812 -26.124 1.00 57.06 87 VAL A O 1
#

pLDDT: mean 88.09, std 9.31, range [52.69, 97.31]

Foldseek 3Di:
DADQVRVVVVDPPPVDDDDRDDPVNVVVVLCVPPVNVVVCVVVVDDDDCVPDDPPNDDPDPDPDDPVVVVVVVVVVVVVVCVVPVPD

Secondary structure (DSSP, 8-state):
---TTTGGGG---TTS------HHHHHHHHHHSHHHHHHHHHHHSPP-GGGS-TTSS--SSSSS-HHHHHHHHHHHHHHHHHHT---

Sequence (87 aa):
VTSGKDQEQYWEHKDQPYRFVTAEEFSEAFQSFHVGTRLGDELGTEFDKSQSHPYALTTKKYGVGKLELYKACLSREYLLMKRNSFV

Organism: NCBI:txid97028